Protein AF-A0A2E0GTG9-F1 (afdb_monomer_lite)

Sequence (121 aa):
MEILWDYGPLTKEGVAGKLSSLKNVRAVPSPHSLSALLSKNPQIVAVGSEKVENAVGTKASHLLYDVDREVILSKDDIVYTRSPTVMTPKQREKAQQCTCGRIRILPPESDICLTCMRKPQ

Radius of gyration: 16.37 Å; chains: 1; bounding box: 44×28×44 Å

Structure (mmCIF, N/CA/C/O backbone):
data_AF-A0A2E0GTG9-F1
#
_entry.id   AF-A0A2E0GTG9-F1
#
loop_
_atom_site.group_PDB
_atom_site.id
_atom_site.type_symbol
_atom_site.label_atom_id
_atom_site.label_alt_id
_atom_site.label_comp_id
_atom_site.label_asym_id
_atom_site.label_entity_id
_atom_site.label_seq_id
_atom_site.pdbx_PDB_ins_code
_atom_site.Cartn_x
_atom_site.Cartn_y
_atom_site.Cartn_z
_atom_site.occupancy
_atom_site.B_iso_or_equiv
_atom_site.auth_seq_id
_atom_site.auth_comp_id
_atom_site.auth_asym_id
_atom_site.auth_atom_id
_atom_site.pdbx_PDB_model_num
ATOM 1 N N . MET A 1 1 ? 3.566 4.323 1.027 1.00 84.94 1 MET A N 1
ATOM 2 C CA . MET A 1 1 ? 2.139 4.655 0.855 1.00 84.94 1 MET A CA 1
ATOM 3 C C . MET A 1 1 ? 1.977 5.978 0.143 1.00 84.94 1 MET A C 1
ATOM 5 O O . MET A 1 1 ? 1.589 5.939 -1.009 1.00 84.94 1 MET A O 1
ATOM 9 N N . GLU A 1 2 ? 2.344 7.106 0.756 1.00 87.00 2 GLU A N 1
ATOM 10 C CA . GLU A 1 2 ? 2.139 8.442 0.160 1.00 87.00 2 GLU A CA 1
ATOM 11 C C . GLU A 1 2 ? 2.756 8.596 -1.236 1.00 87.00 2 GLU A C 1
ATOM 13 O O . GLU A 1 2 ? 2.076 9.041 -2.145 1.00 87.00 2 GLU A O 1
ATOM 18 N N . ILE A 1 3 ? 3.979 8.097 -1.453 1.00 91.75 3 ILE A N 1
ATOM 19 C CA . ILE A 1 3 ? 4.615 8.129 -2.783 1.00 91.75 3 ILE A CA 1
ATOM 20 C C . ILE A 1 3 ? 3.765 7.439 -3.855 1.00 91.75 3 ILE A C 1
ATOM 22 O O . ILE A 1 3 ? 3.550 8.006 -4.917 1.00 91.75 3 ILE A O 1
ATOM 26 N N . LEU A 1 4 ? 3.276 6.228 -3.591 1.00 94.38 4 LEU A N 1
ATOM 27 C CA . LEU A 1 4 ? 2.445 5.508 -4.562 1.00 94.38 4 LEU A CA 1
ATOM 28 C C . LEU A 1 4 ? 1.076 6.176 -4.716 1.00 94.38 4 LEU A C 1
ATOM 30 O O . LEU A 1 4 ? 0.526 6.226 -5.808 1.00 94.38 4 LEU A O 1
ATOM 34 N N . TRP A 1 5 ? 0.547 6.758 -3.637 1.00 94.25 5 TRP A N 1
ATOM 35 C CA . TRP A 1 5 ? -0.693 7.518 -3.705 1.00 94.25 5 TRP A CA 1
ATOM 36 C C . TRP A 1 5 ? -0.575 8.727 -4.642 1.00 94.25 5 TRP A C 1
ATOM 38 O O . TRP A 1 5 ? -1.426 8.887 -5.516 1.00 94.25 5 TRP A O 1
ATOM 48 N N . ASP A 1 6 ? 0.470 9.541 -4.464 1.00 93.38 6 ASP A N 1
ATOM 49 C CA . ASP A 1 6 ? 0.655 10.819 -5.157 1.00 93.38 6 ASP A CA 1
ATOM 50 C C . ASP A 1 6 ? 1.211 10.657 -6.586 1.00 93.38 6 ASP A C 1
ATOM 52 O O . ASP A 1 6 ? 0.876 11.452 -7.460 1.00 93.38 6 ASP A O 1
ATOM 56 N N . TYR A 1 7 ? 2.048 9.642 -6.840 1.00 94.25 7 TYR A N 1
ATOM 57 C CA . TYR A 1 7 ? 2.719 9.444 -8.136 1.00 94.25 7 TYR A CA 1
ATOM 58 C C . TYR A 1 7 ? 2.203 8.243 -8.941 1.00 94.25 7 TYR A C 1
ATOM 60 O O . TYR A 1 7 ? 2.610 8.074 -10.089 1.00 94.25 7 TYR A O 1
ATOM 68 N N . GLY A 1 8 ? 1.314 7.430 -8.368 1.00 94.94 8 GLY A N 1
ATOM 69 C CA . GLY A 1 8 ? 0.757 6.246 -9.017 1.00 94.94 8 GLY A CA 1
ATOM 70 C C . GLY A 1 8 ? 1.702 5.035 -9.023 1.00 94.94 8 GLY A C 1
ATOM 71 O O . GLY A 1 8 ? 2.633 4.964 -8.209 1.00 94.94 8 GLY A O 1
ATOM 72 N N . PRO A 1 9 ? 1.457 4.070 -9.931 1.00 96.69 9 PRO A N 1
ATOM 73 C CA . PRO A 1 9 ? 2.227 2.837 -10.025 1.00 96.69 9 PRO A CA 1
ATOM 74 C C . PRO A 1 9 ? 3.713 3.074 -10.294 1.00 96.69 9 PRO A C 1
ATOM 76 O O . PRO A 1 9 ? 4.081 3.779 -11.233 1.00 96.69 9 PRO A O 1
ATOM 79 N N . LEU A 1 10 ? 4.581 2.437 -9.508 1.00 95.50 10 LEU A N 1
ATOM 80 C CA . LEU A 1 10 ? 6.033 2.541 -9.652 1.00 95.50 10 LEU A CA 1
ATOM 81 C C . LEU A 1 10 ? 6.718 1.192 -9.435 1.00 95.50 10 LEU A C 1
ATOM 83 O O . LEU A 1 10 ? 6.287 0.369 -8.626 1.00 95.50 10 LEU A O 1
ATOM 87 N N . THR A 1 11 ? 7.850 0.988 -10.106 1.00 94.50 11 THR A N 1
ATOM 88 C CA . THR A 1 11 ? 8.779 -0.096 -9.766 1.00 94.50 11 THR A CA 1
ATOM 89 C C . THR A 1 11 ? 9.445 0.171 -8.416 1.00 94.50 11 THR A C 1
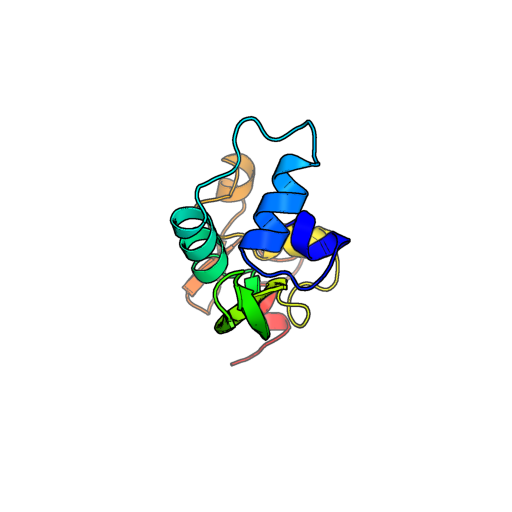ATOM 91 O O . THR A 1 11 ? 9.448 1.300 -7.915 1.00 94.50 11 THR A O 1
ATOM 94 N N . LYS A 1 12 ? 10.065 -0.850 -7.811 1.00 91.75 12 LYS A N 1
ATOM 95 C CA . LYS A 1 12 ? 10.846 -0.659 -6.574 1.00 91.75 12 LYS A CA 1
ATOM 96 C C . LYS A 1 12 ? 11.957 0.387 -6.768 1.00 91.75 12 LYS A C 1
ATOM 98 O O . LYS A 1 12 ? 12.173 1.212 -5.886 1.00 91.75 12 LYS A O 1
ATOM 103 N N . GLU A 1 13 ? 12.609 0.418 -7.930 1.00 91.06 13 GLU A N 1
ATOM 104 C CA . GLU A 1 13 ? 13.601 1.438 -8.281 1.00 91.06 13 GLU A CA 1
ATOM 105 C C . GLU A 1 13 ? 12.966 2.827 -8.401 1.00 91.06 13 GLU A C 1
ATOM 107 O O . GLU A 1 13 ? 13.509 3.794 -7.869 1.00 91.06 13 GLU A O 1
ATOM 112 N N . GLY A 1 14 ? 11.789 2.930 -9.028 1.00 91.75 14 GLY A N 1
ATOM 113 C CA . GLY A 1 14 ? 11.033 4.180 -9.118 1.00 91.75 14 GLY A CA 1
ATOM 114 C C . GLY A 1 14 ? 10.658 4.736 -7.743 1.00 91.75 14 GLY A C 1
ATOM 115 O O . GLY A 1 14 ? 10.866 5.921 -7.471 1.00 91.75 14 GLY A O 1
ATOM 116 N N . VAL A 1 15 ? 10.187 3.876 -6.834 1.00 92.88 15 VAL A N 1
ATOM 117 C CA . VAL A 1 15 ? 9.902 4.252 -5.440 1.00 92.88 15 VAL A CA 1
ATOM 118 C C . VAL A 1 15 ? 11.172 4.720 -4.729 1.00 92.88 15 VAL A C 1
ATOM 120 O O . VAL A 1 15 ? 11.140 5.750 -4.056 1.00 92.88 15 VAL A O 1
ATOM 123 N N . ALA A 1 16 ? 12.294 4.012 -4.893 1.00 91.25 16 ALA A N 1
ATOM 124 C CA . ALA A 1 16 ? 13.577 4.414 -4.317 1.00 91.25 16 ALA A CA 1
ATOM 125 C C . ALA A 1 16 ? 14.029 5.788 -4.839 1.00 91.25 16 ALA A C 1
ATOM 127 O O . ALA A 1 16 ? 14.408 6.650 -4.049 1.00 91.25 16 ALA A O 1
ATOM 128 N N . GLY A 1 17 ? 13.917 6.031 -6.148 1.00 90.62 17 GLY A N 1
ATOM 129 C CA . GLY A 1 17 ? 14.238 7.318 -6.766 1.00 90.62 17 GLY A CA 1
ATOM 130 C C . GLY A 1 17 ? 13.384 8.465 -6.219 1.00 90.62 17 GLY A C 1
ATOM 131 O O . GLY A 1 17 ? 13.913 9.523 -5.874 1.00 90.62 17 GLY A O 1
ATOM 132 N N . LYS A 1 18 ? 12.071 8.246 -6.057 1.00 91.88 18 LYS A N 1
ATOM 133 C CA . LYS A 1 18 ? 11.174 9.238 -5.443 1.00 91.88 18 LYS A CA 1
ATOM 134 C C . LYS A 1 18 ? 11.504 9.477 -3.971 1.00 91.88 18 LYS A C 1
ATOM 136 O O . LYS A 1 18 ? 11.580 10.636 -3.571 1.00 91.88 18 LYS A O 1
ATOM 141 N N . LEU A 1 19 ? 11.775 8.428 -3.189 1.00 88.69 19 LEU A N 1
ATOM 142 C CA . LEU A 1 19 ? 12.222 8.561 -1.796 1.00 88.69 19 LEU A CA 1
ATOM 143 C C . LEU A 1 19 ? 13.500 9.403 -1.692 1.00 88.69 19 LEU A C 1
ATOM 145 O O . LEU A 1 19 ? 13.549 10.298 -0.857 1.00 88.69 19 LEU A O 1
ATOM 149 N N . SER A 1 20 ? 14.489 9.168 -2.559 1.00 86.75 20 SER A N 1
ATOM 150 C CA . SER A 1 20 ? 15.741 9.941 -2.592 1.00 86.75 20 SER A CA 1
ATOM 151 C C . SER A 1 20 ? 15.515 11.412 -2.943 1.00 86.75 20 SER A C 1
ATOM 153 O O . SER A 1 20 ? 16.222 12.282 -2.442 1.00 86.75 20 SER A O 1
ATOM 155 N N . SER A 1 21 ? 14.537 11.703 -3.808 1.00 86.44 21 SER A N 1
ATOM 156 C CA . SER A 1 21 ? 14.206 13.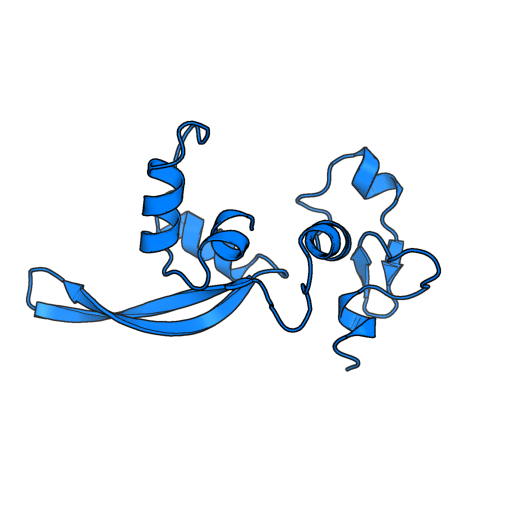079 -4.198 1.00 86.44 21 SER A CA 1
ATOM 157 C C . SER A 1 21 ? 13.504 13.872 -3.088 1.00 86.44 21 SER A C 1
ATOM 159 O O . SER A 1 21 ? 13.566 15.103 -3.065 1.00 86.44 21 SER A O 1
ATOM 161 N N . LEU A 1 22 ? 12.858 13.181 -2.145 1.00 83.62 22 LEU A N 1
ATOM 162 C CA . LEU A 1 22 ? 12.202 13.795 -1.000 1.00 83.62 22 LEU A CA 1
ATOM 163 C C . LEU A 1 22 ? 13.233 14.031 0.110 1.00 83.62 22 LEU A C 1
ATOM 165 O O . LEU A 1 22 ? 13.716 13.097 0.743 1.00 83.62 22 LEU A O 1
ATOM 169 N N . LYS A 1 23 ? 13.513 15.302 0.417 1.00 67.06 23 LYS A N 1
ATOM 170 C CA . LYS A 1 23 ? 14.501 15.727 1.436 1.00 67.06 23 LYS A CA 1
ATOM 171 C C . LYS A 1 23 ? 14.207 15.259 2.875 1.00 67.06 23 LYS A C 1
ATOM 173 O O . LYS A 1 23 ? 15.001 15.516 3.772 1.00 67.06 23 LYS A O 1
ATOM 178 N N . ASN A 1 24 ? 13.088 14.572 3.098 1.00 70.62 24 ASN A N 1
ATOM 179 C CA . ASN A 1 24 ? 12.607 14.162 4.417 1.00 70.62 24 ASN A CA 1
ATOM 180 C C . ASN A 1 24 ? 12.935 12.694 4.754 1.00 70.62 24 ASN A C 1
ATOM 182 O O . ASN A 1 24 ? 12.574 12.220 5.830 1.00 70.62 24 ASN A O 1
ATOM 186 N N . VAL A 1 25 ? 13.598 11.955 3.856 1.00 72.62 25 VAL A N 1
ATOM 187 C CA . VAL A 1 25 ? 13.955 10.545 4.075 1.00 72.62 25 VAL A CA 1
ATOM 188 C C . VAL A 1 25 ? 15.426 10.439 4.470 1.00 72.62 25 VAL A C 1
ATOM 190 O O . VAL A 1 25 ? 16.316 10.739 3.682 1.00 72.62 25 VAL A O 1
ATOM 193 N N . ARG A 1 26 ? 15.693 9.983 5.701 1.00 72.25 26 ARG A N 1
ATOM 194 C CA . ARG A 1 26 ? 17.057 9.893 6.258 1.00 72.25 26 ARG A CA 1
ATOM 195 C C . ARG A 1 26 ? 17.951 8.888 5.520 1.00 72.25 26 ARG A C 1
ATOM 197 O O . ARG A 1 26 ? 19.154 9.097 5.434 1.00 72.25 26 ARG A O 1
ATOM 204 N N . ALA A 1 27 ? 17.370 7.796 5.028 1.00 78.00 27 ALA A N 1
ATOM 205 C CA . ALA A 1 27 ? 18.052 6.798 4.213 1.00 78.00 27 ALA A CA 1
ATOM 206 C C . ALA A 1 27 ? 17.032 6.041 3.357 1.00 78.00 27 ALA A C 1
ATOM 208 O O . ALA A 1 27 ? 15.988 5.617 3.858 1.00 78.00 27 ALA A O 1
ATOM 209 N N . VAL A 1 28 ? 17.345 5.854 2.077 1.00 82.81 28 VAL A N 1
ATOM 210 C CA . VAL A 1 28 ? 16.528 5.031 1.182 1.00 82.81 28 VAL A CA 1
ATOM 211 C C . VAL A 1 28 ? 16.909 3.559 1.373 1.00 82.81 28 VAL A C 1
ATOM 213 O O . VAL A 1 28 ? 18.097 3.237 1.318 1.00 82.81 28 VAL A O 1
ATOM 216 N N . PRO A 1 29 ? 15.943 2.653 1.625 1.00 83.44 29 PRO A N 1
ATOM 217 C CA . PRO A 1 29 ? 16.230 1.229 1.766 1.00 83.44 29 PRO A CA 1
ATOM 218 C C . PRO A 1 29 ? 16.874 0.640 0.508 1.00 83.44 29 PRO A C 1
ATOM 220 O O . PRO A 1 29 ? 16.626 1.104 -0.605 1.00 83.44 29 PRO A O 1
ATOM 223 N N . SER A 1 30 ? 17.639 -0.443 0.673 1.00 86.44 30 SER A N 1
ATOM 224 C CA . SER A 1 30 ? 18.163 -1.188 -0.475 1.00 86.44 30 SER A CA 1
ATOM 225 C C . SER A 1 30 ? 17.017 -1.713 -1.359 1.00 86.44 30 SER A C 1
ATOM 227 O O . SER A 1 30 ? 15.921 -1.979 -0.847 1.00 86.44 30 SER A O 1
ATOM 229 N N . PRO A 1 31 ? 17.245 -1.940 -2.666 1.00 82.88 31 PRO A N 1
ATOM 230 C CA . PRO A 1 31 ? 16.206 -2.447 -3.565 1.00 82.88 31 PRO A CA 1
ATOM 231 C C . PRO A 1 31 ? 15.568 -3.758 -3.085 1.00 82.88 31 PRO A C 1
ATOM 233 O O . PRO A 1 31 ? 14.366 -3.963 -3.246 1.00 82.88 31 PRO A O 1
ATOM 236 N N . HIS A 1 32 ? 16.355 -4.642 -2.463 1.00 85.06 32 HIS A N 1
ATOM 237 C CA . HIS A 1 32 ? 15.853 -5.900 -1.913 1.00 85.06 32 HIS A CA 1
ATOM 238 C C . HIS A 1 32 ? 14.905 -5.665 -0.728 1.00 85.06 32 HIS A C 1
ATOM 240 O O . HIS A 1 32 ? 13.782 -6.176 -0.723 1.00 85.06 32 HIS A O 1
ATOM 246 N N . SER A 1 33 ? 15.311 -4.827 0.231 1.00 87.19 33 SER A N 1
ATOM 247 C CA . SER A 1 33 ? 14.475 -4.463 1.377 1.00 87.19 33 SER A CA 1
ATOM 248 C C . SER A 1 33 ? 13.203 -3.744 0.942 1.00 87.19 33 SER A C 1
ATOM 250 O O . SER A 1 33 ? 12.125 -4.031 1.456 1.00 87.19 33 SER A O 1
ATOM 252 N N . LEU A 1 34 ? 13.306 -2.843 -0.036 1.00 89.62 34 LEU A N 1
ATOM 253 C CA . LEU A 1 34 ? 12.158 -2.110 -0.547 1.00 89.62 34 LEU A CA 1
ATOM 254 C C . LEU A 1 34 ? 11.160 -3.043 -1.237 1.00 89.62 34 LEU A C 1
ATOM 256 O O . LEU A 1 34 ? 9.968 -2.944 -0.971 1.00 89.62 34 LEU A O 1
ATOM 260 N N . SER A 1 35 ? 11.635 -4.004 -2.037 1.00 88.38 35 SER A N 1
ATOM 261 C CA . SER A 1 35 ? 10.768 -5.032 -2.624 1.00 88.38 35 SER A CA 1
ATOM 262 C C . SER A 1 35 ? 10.010 -5.804 -1.544 1.00 88.38 35 SER A C 1
ATOM 264 O O . SER A 1 35 ? 8.800 -5.964 -1.646 1.00 88.38 35 SER A O 1
ATOM 266 N N . ALA A 1 36 ? 10.695 -6.237 -0.480 1.00 89.56 36 ALA A N 1
ATOM 267 C CA . ALA A 1 36 ? 10.054 -6.957 0.616 1.00 89.56 36 ALA A CA 1
ATOM 268 C C . ALA A 1 36 ? 9.013 -6.097 1.354 1.00 89.56 36 ALA A C 1
ATOM 270 O O . ALA A 1 36 ? 7.945 -6.598 1.702 1.00 89.56 36 ALA A O 1
ATOM 271 N N . LEU A 1 37 ? 9.304 -4.812 1.579 1.00 89.69 37 LEU A N 1
ATOM 272 C CA . LEU A 1 37 ? 8.378 -3.872 2.214 1.00 89.69 37 LEU A CA 1
ATOM 273 C C . LEU A 1 37 ? 7.141 -3.614 1.351 1.00 89.69 37 LEU A C 1
ATOM 275 O O . LEU A 1 37 ? 6.036 -3.592 1.885 1.00 89.69 37 LEU A O 1
ATOM 279 N N . LEU A 1 38 ? 7.317 -3.436 0.040 1.00 92.50 38 LEU A N 1
ATOM 280 C CA . LEU A 1 38 ? 6.219 -3.213 -0.899 1.00 92.50 38 LEU A CA 1
ATOM 281 C C . LEU A 1 38 ? 5.326 -4.455 -1.001 1.00 92.50 38 LEU A C 1
ATOM 283 O O . LEU A 1 38 ? 4.122 -4.344 -0.804 1.00 92.50 38 LEU A O 1
ATOM 287 N N . SER A 1 39 ? 5.905 -5.642 -1.208 1.00 90.19 39 SER A N 1
ATOM 288 C CA . SER A 1 39 ? 5.143 -6.889 -1.367 1.00 90.19 39 SER A CA 1
ATOM 289 C C . SER A 1 39 ? 4.416 -7.347 -0.099 1.00 90.19 39 SER A C 1
ATOM 291 O O . SER A 1 39 ? 3.401 -8.029 -0.193 1.00 90.19 39 SER A O 1
ATOM 293 N N . LYS A 1 40 ? 4.932 -7.022 1.093 1.00 88.81 40 LYS A N 1
ATOM 294 C CA . LYS A 1 40 ? 4.312 -7.414 2.372 1.00 88.81 40 LYS A CA 1
ATOM 295 C C . LYS A 1 40 ? 3.330 -6.377 2.913 1.00 88.81 40 LYS A C 1
ATOM 297 O O . LYS A 1 40 ? 2.685 -6.634 3.930 1.00 88.81 40 LYS A O 1
ATOM 302 N N . ASN A 1 41 ? 3.233 -5.202 2.292 1.00 91.25 41 ASN A N 1
ATOM 303 C CA . ASN A 1 41 ? 2.313 -4.173 2.745 1.00 91.25 41 ASN A CA 1
ATOM 304 C C . ASN A 1 41 ? 0.901 -4.473 2.212 1.00 91.25 41 ASN A C 1
ATOM 306 O O . ASN A 1 41 ? 0.693 -4.400 1.007 1.00 91.25 41 ASN A O 1
ATOM 310 N N . PRO A 1 42 ? -0.095 -4.743 3.078 1.00 89.06 42 PRO A N 1
ATOM 311 C CA . PRO A 1 42 ? -1.444 -5.112 2.643 1.00 89.06 42 PRO A CA 1
ATOM 312 C C . PRO A 1 42 ? -2.221 -3.972 1.967 1.00 89.06 42 PRO A C 1
ATOM 314 O O . PRO A 1 42 ? -3.347 -4.185 1.531 1.00 89.06 42 PRO A O 1
ATOM 317 N N . GLN A 1 43 ? -1.667 -2.759 1.948 1.00 93.81 43 GLN A N 1
ATOM 318 C CA . GLN A 1 43 ? -2.234 -1.593 1.276 1.00 93.81 43 GLN A CA 1
ATOM 319 C C . GLN A 1 43 ? -1.661 -1.397 -0.139 1.00 93.81 43 GLN A C 1
ATOM 321 O O . GLN A 1 43 ? -2.085 -0.477 -0.836 1.00 93.81 43 GLN A O 1
ATOM 326 N N . ILE A 1 44 ? -0.674 -2.207 -0.535 1.00 95.44 44 ILE A N 1
ATOM 327 C CA . ILE A 1 44 ? 0.040 -2.127 -1.812 1.00 95.44 44 ILE A CA 1
ATOM 328 C C . ILE A 1 44 ? -0.200 -3.426 -2.583 1.00 95.44 44 ILE A C 1
ATOM 330 O O . ILE A 1 44 ? -0.128 -4.515 -2.017 1.00 95.44 44 ILE A O 1
ATOM 334 N N . VAL A 1 45 ? -0.457 -3.312 -3.882 1.00 95.38 45 VAL A N 1
ATOM 335 C CA . VAL A 1 45 ? -0.674 -4.437 -4.797 1.00 95.38 45 VAL A CA 1
ATOM 336 C C . VAL A 1 45 ? 0.241 -4.320 -6.012 1.00 95.38 45 VAL A C 1
ATOM 338 O O . VAL A 1 45 ? 0.651 -3.224 -6.397 1.00 95.38 45 VAL A O 1
ATOM 341 N N . ALA A 1 46 ? 0.582 -5.460 -6.614 1.00 95.19 46 ALA A N 1
ATOM 342 C CA . ALA A 1 46 ? 1.252 -5.477 -7.907 1.00 95.19 46 ALA A CA 1
ATOM 343 C C . ALA A 1 46 ? 0.200 -5.279 -9.006 1.00 95.19 46 ALA A C 1
ATOM 345 O O . ALA A 1 46 ? -0.696 -6.106 -9.153 1.00 95.19 46 ALA A O 1
ATOM 346 N N . VAL A 1 47 ? 0.307 -4.187 -9.761 1.00 96.06 47 VAL A N 1
ATOM 347 C CA . VAL A 1 47 ? -0.655 -3.818 -10.817 1.00 96.06 47 VAL A CA 1
ATOM 348 C C . VAL A 1 47 ? -0.161 -4.160 -12.222 1.00 96.06 47 VAL A C 1
ATOM 350 O O . VAL A 1 47 ? -0.886 -4.003 -13.198 1.00 96.06 47 VAL A O 1
ATOM 353 N N . GLY A 1 48 ? 1.079 -4.635 -12.343 1.00 94.75 48 GLY A N 1
ATOM 354 C CA . GLY A 1 48 ? 1.652 -5.043 -13.617 1.00 94.75 48 GLY A CA 1
ATOM 355 C C . GLY A 1 48 ? 3.158 -5.238 -13.540 1.00 94.75 48 GLY A C 1
ATOM 356 O O . GLY A 1 48 ? 3.737 -5.390 -12.461 1.00 94.75 48 GLY A O 1
ATOM 357 N N . SER A 1 49 ? 3.798 -5.209 -14.704 1.00 93.94 49 SER A N 1
ATOM 358 C CA . SER A 1 49 ? 5.251 -5.268 -14.820 1.00 93.94 49 SER A CA 1
ATOM 359 C C . SER A 1 49 ? 5.754 -4.424 -15.983 1.00 93.94 49 SER A C 1
ATOM 361 O O . SER A 1 49 ? 5.138 -4.412 -17.046 1.00 93.94 49 SER A O 1
ATOM 363 N N . GLU A 1 50 ? 6.906 -3.796 -15.804 1.00 92.06 50 GLU A N 1
ATOM 364 C CA . GLU A 1 50 ? 7.626 -3.042 -16.822 1.00 92.06 50 GLU A CA 1
ATOM 365 C C . GLU A 1 50 ? 8.898 -3.798 -17.228 1.00 92.06 50 GLU A C 1
ATOM 367 O O . GLU A 1 50 ? 9.616 -4.331 -16.379 1.00 92.06 50 GLU A O 1
ATOM 372 N N . LYS A 1 51 ? 9.189 -3.864 -18.532 1.00 89.31 51 LYS A N 1
ATOM 373 C CA . LYS A 1 51 ? 10.448 -4.435 -19.025 1.00 89.31 51 LYS A CA 1
ATOM 374 C C . LYS A 1 51 ? 11.526 -3.363 -18.983 1.00 89.31 51 LYS A C 1
ATOM 376 O O . LYS A 1 51 ? 11.458 -2.397 -19.734 1.00 89.31 51 LYS A O 1
ATOM 381 N N . VAL A 1 52 ? 12.533 -3.576 -18.152 1.00 82.19 52 VAL A N 1
ATOM 382 C CA . VAL A 1 52 ? 13.691 -2.698 -18.026 1.00 82.19 52 VAL A CA 1
ATOM 383 C C . VAL A 1 52 ? 14.862 -3.354 -18.740 1.00 82.19 52 VAL A C 1
ATOM 385 O O . VAL A 1 52 ? 15.236 -4.488 -18.435 1.00 82.19 52 VAL A O 1
ATOM 388 N N . GLU A 1 53 ? 15.423 -2.657 -19.718 1.00 80.50 53 GLU A N 1
ATOM 389 C CA . GLU A 1 53 ? 16.653 -3.072 -20.383 1.00 80.50 53 GLU A CA 1
ATOM 390 C C . GLU A 1 53 ? 17.834 -2.463 -19.632 1.00 80.50 53 GLU A C 1
ATOM 392 O O . GLU A 1 53 ? 17.912 -1.248 -19.447 1.00 80.50 53 GLU A O 1
ATOM 397 N N . ASN A 1 54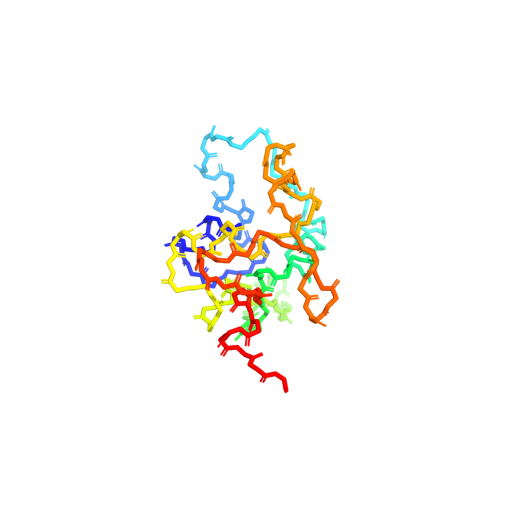 ? 18.724 -3.310 -19.124 1.00 74.12 54 ASN A N 1
ATOM 398 C CA . ASN A 1 54 ? 19.939 -2.829 -18.483 1.00 74.12 54 ASN A CA 1
ATOM 399 C C . ASN A 1 54 ? 21.003 -2.476 -19.539 1.00 74.12 54 ASN A C 1
ATOM 401 O O . ASN A 1 54 ? 20.892 -2.842 -20.706 1.00 74.12 54 ASN A O 1
ATOM 405 N N . ALA A 1 55 ? 22.063 -1.776 -19.125 1.00 72.69 55 ALA A N 1
ATOM 406 C CA . ALA A 1 55 ? 23.119 -1.288 -20.024 1.00 72.69 55 ALA A CA 1
ATOM 407 C C . ALA A 1 55 ? 23.858 -2.392 -20.817 1.00 72.69 55 ALA A C 1
ATOM 409 O O . ALA A 1 55 ? 24.624 -2.086 -21.723 1.00 72.69 55 ALA A O 1
ATOM 410 N N . VAL A 1 56 ? 23.633 -3.665 -20.475 1.00 78.31 56 VAL A N 1
ATOM 411 C CA . VAL A 1 56 ? 24.232 -4.848 -21.113 1.00 78.31 56 VAL A CA 1
ATOM 412 C C . VAL A 1 56 ? 23.253 -5.540 -22.083 1.00 78.31 56 VAL A C 1
ATOM 414 O O . VAL A 1 56 ? 23.552 -6.615 -22.592 1.00 78.31 56 VAL A O 1
ATOM 417 N N . GLY A 1 57 ? 22.078 -4.945 -22.336 1.00 76.69 57 GLY A N 1
ATOM 418 C CA . GLY A 1 57 ? 21.055 -5.456 -23.260 1.00 76.69 57 GLY A CA 1
ATOM 419 C C . GLY A 1 57 ? 20.145 -6.548 -22.682 1.00 76.69 57 GLY A C 1
ATOM 420 O O . GLY A 1 57 ? 19.296 -7.099 -23.387 1.00 76.69 57 GLY A O 1
ATOM 421 N N . THR A 1 58 ? 20.279 -6.885 -21.397 1.00 77.19 58 THR A N 1
ATOM 422 C CA . THR A 1 58 ? 19.414 -7.867 -20.737 1.00 77.19 58 THR A CA 1
ATOM 423 C C . THR A 1 58 ? 18.102 -7.210 -20.324 1.00 77.19 58 THR A C 1
ATOM 425 O O . THR A 1 58 ? 18.067 -6.258 -19.541 1.00 77.19 58 THR A O 1
ATOM 428 N N . LYS A 1 59 ? 16.996 -7.769 -20.817 1.00 81.25 59 LYS A N 1
ATOM 429 C CA . LYS A 1 59 ? 15.639 -7.342 -20.465 1.00 81.25 59 LYS A CA 1
ATOM 430 C C . LYS A 1 59 ? 15.186 -8.061 -19.199 1.00 81.25 59 LYS A C 1
ATOM 432 O O . LYS A 1 59 ? 14.991 -9.274 -19.212 1.00 81.25 59 LYS A O 1
ATOM 437 N N . ALA A 1 60 ? 14.995 -7.313 -18.120 1.00 84.56 60 ALA A N 1
ATOM 438 C CA . ALA A 1 60 ? 14.417 -7.802 -16.875 1.00 84.56 60 ALA A CA 1
ATOM 439 C C . ALA A 1 60 ? 12.979 -7.290 -16.726 1.00 84.56 60 ALA A C 1
ATOM 441 O O . ALA A 1 60 ? 12.681 -6.149 -17.063 1.00 84.56 60 ALA A O 1
ATOM 442 N N . SER A 1 61 ? 12.074 -8.128 -16.217 1.00 89.12 61 SER A N 1
ATOM 443 C CA . SER A 1 61 ? 10.706 -7.707 -15.893 1.00 89.12 61 SER A CA 1
ATOM 444 C C . SER A 1 61 ? 10.643 -7.242 -14.441 1.00 89.12 61 SER A C 1
ATOM 446 O O . SER A 1 61 ? 10.947 -8.013 -13.529 1.00 89.12 61 SER A O 1
ATOM 448 N N . HIS A 1 62 ? 10.291 -5.979 -14.217 1.00 91.62 62 HIS A N 1
ATOM 449 C CA . HIS A 1 62 ? 10.173 -5.371 -12.896 1.00 91.62 62 HIS A CA 1
ATOM 450 C C . HIS A 1 62 ? 8.699 -5.173 -12.556 1.00 91.62 62 HIS A C 1
ATOM 452 O O . HIS A 1 62 ? 7.949 -4.605 -13.342 1.00 91.62 62 HIS A O 1
ATOM 458 N N . LEU A 1 63 ? 8.274 -5.623 -11.375 1.00 94.00 63 LEU A N 1
ATOM 459 C CA . LEU A 1 63 ? 6.898 -5.427 -10.916 1.00 94.00 63 LEU A CA 1
ATOM 460 C C . LEU A 1 63 ? 6.602 -3.942 -10.677 1.00 94.00 63 LEU A C 1
ATOM 462 O O . LEU A 1 63 ? 7.414 -3.233 -10.076 1.00 94.00 63 LEU A O 1
ATOM 466 N N . LEU A 1 64 ? 5.416 -3.515 -11.107 1.00 95.81 64 LEU A N 1
ATOM 467 C CA . LEU A 1 64 ? 4.824 -2.219 -10.797 1.00 95.81 64 LEU A CA 1
ATOM 468 C C . LEU A 1 64 ? 3.931 -2.367 -9.569 1.00 95.81 64 LEU A C 1
ATOM 470 O O . LEU A 1 64 ? 3.012 -3.186 -9.555 1.00 95.81 64 LEU A O 1
ATOM 474 N N . TYR A 1 65 ? 4.202 -1.561 -8.552 1.00 96.56 65 TYR A N 1
ATOM 475 C CA . TYR A 1 65 ? 3.455 -1.517 -7.305 1.00 96.56 65 TYR A CA 1
ATOM 476 C C . TYR A 1 65 ? 2.619 -0.245 -7.258 1.00 96.56 65 TYR A C 1
ATOM 478 O O . TYR A 1 65 ? 3.139 0.830 -7.542 1.00 96.56 65 TYR A O 1
ATOM 486 N N . ASP A 1 66 ? 1.363 -0.352 -6.840 1.00 97.06 66 ASP A N 1
ATOM 487 C CA . ASP A 1 66 ? 0.515 0.797 -6.514 1.00 97.06 66 ASP A CA 1
ATOM 488 C C . ASP A 1 66 ? -0.250 0.525 -5.215 1.00 97.06 66 ASP A C 1
ATOM 490 O O . ASP A 1 66 ? -0.279 -0.594 -4.700 1.00 97.06 66 ASP A O 1
ATOM 494 N N . VAL A 1 67 ? -0.855 1.566 -4.661 1.00 96.25 67 VAL A N 1
ATOM 495 C CA . VAL A 1 67 ? -1.877 1.436 -3.628 1.00 96.25 67 VAL A CA 1
ATOM 496 C C . VAL A 1 67 ? -3.047 0.613 -4.176 1.00 96.25 67 VAL A C 1
ATOM 498 O O . VAL A 1 67 ? -3.402 0.755 -5.342 1.00 96.25 67 VAL A O 1
ATOM 501 N N . ASP A 1 68 ? -3.674 -0.225 -3.348 1.00 95.56 68 ASP A N 1
ATOM 502 C CA . ASP A 1 68 ? -4.914 -0.917 -3.725 1.00 95.56 68 ASP A CA 1
ATOM 503 C C . ASP A 1 68 ? -6.053 0.103 -3.920 1.00 95.56 68 ASP A C 1
ATOM 505 O O . ASP A 1 68 ? -6.773 0.440 -2.977 1.00 95.56 68 ASP A O 1
ATOM 509 N N . ARG A 1 69 ? -6.185 0.625 -5.146 1.00 94.69 69 ARG A N 1
ATOM 510 C CA . ARG A 1 69 ? -7.154 1.667 -5.529 1.00 94.69 69 ARG A CA 1
ATOM 511 C C . ARG A 1 69 ? -8.605 1.194 -5.485 1.00 94.69 69 ARG A C 1
ATOM 513 O O . ARG A 1 69 ? -9.502 2.022 -5.522 1.00 94.69 69 ARG A O 1
ATOM 520 N N . GLU A 1 70 ? -8.854 -0.105 -5.380 1.00 94.06 70 GLU A N 1
ATOM 521 C CA . GLU A 1 70 ? -10.208 -0.632 -5.183 1.00 94.06 70 GLU A CA 1
ATOM 522 C C . GLU A 1 70 ? -10.630 -0.521 -3.708 1.00 94.06 70 GLU A C 1
ATOM 524 O O . GLU A 1 70 ? -11.813 -0.441 -3.383 1.00 94.06 70 GLU A O 1
ATOM 529 N N . VAL A 1 71 ? -9.654 -0.501 -2.792 1.00 94.62 71 VAL A N 1
ATOM 530 C CA . VAL A 1 71 ? -9.881 -0.443 -1.342 1.00 94.62 71 VAL A CA 1
ATOM 531 C C . VAL A 1 71 ? -9.575 0.925 -0.754 1.00 94.62 71 VAL A C 1
ATOM 533 O O . VAL A 1 71 ? -10.178 1.267 0.255 1.00 94.62 71 VAL A O 1
ATOM 536 N N . ILE A 1 72 ? -8.659 1.704 -1.318 1.00 95.44 72 ILE A N 1
ATOM 537 C CA . ILE A 1 72 ? -8.231 3.010 -0.802 1.00 95.44 72 ILE A CA 1
ATOM 538 C C . ILE A 1 72 ? -8.608 4.052 -1.858 1.00 95.44 72 ILE A C 1
ATOM 540 O O . ILE A 1 72 ? -7.946 4.172 -2.885 1.00 95.44 72 ILE A O 1
ATOM 544 N N . LEU A 1 73 ? -9.696 4.779 -1.604 1.00 95.19 73 LEU A N 1
ATOM 545 C CA . LEU A 1 73 ? -10.306 5.753 -2.516 1.00 95.19 73 LEU A CA 1
ATOM 546 C C . LEU A 1 73 ? -9.970 7.196 -2.121 1.00 95.19 73 LEU A C 1
ATOM 548 O O . LEU A 1 73 ? -9.991 8.092 -2.960 1.00 95.19 73 LEU A O 1
ATOM 552 N N . SER A 1 74 ? -9.601 7.420 -0.861 1.00 94.56 74 SER A N 1
ATOM 553 C CA . SER A 1 74 ? -9.119 8.698 -0.340 1.00 94.56 74 SER A CA 1
ATOM 554 C C . SER A 1 74 ? -7.849 8.521 0.502 1.00 94.56 74 SER A C 1
ATOM 556 O O . SER A 1 74 ? -7.493 7.413 0.909 1.00 94.56 74 SER A O 1
ATOM 558 N N . LYS A 1 75 ? -7.158 9.627 0.815 1.00 91.50 75 LYS A N 1
ATOM 559 C CA . LYS A 1 75 ? -6.018 9.593 1.752 1.00 91.50 75 LYS A CA 1
ATOM 560 C C . LYS A 1 75 ? -6.437 9.139 3.155 1.00 91.50 75 LYS A C 1
ATOM 562 O O . LYS A 1 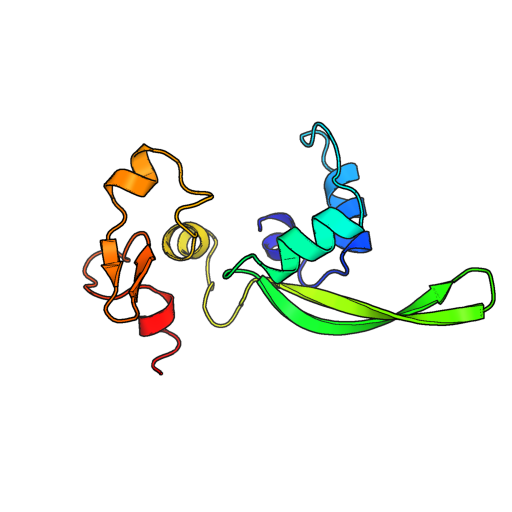75 ? -5.645 8.482 3.830 1.00 91.50 75 LYS A O 1
ATOM 567 N N . ASP A 1 76 ? -7.668 9.422 3.570 1.00 92.06 76 ASP A N 1
ATOM 568 C CA . ASP A 1 76 ? -8.176 9.036 4.891 1.00 92.06 76 ASP A CA 1
ATOM 569 C C . ASP A 1 76 ? -8.334 7.513 5.016 1.00 92.06 76 ASP A C 1
ATOM 571 O O . ASP A 1 76 ? -8.022 6.930 6.059 1.00 92.06 76 ASP A O 1
ATOM 575 N N . ASP A 1 77 ? -8.676 6.836 3.914 1.00 94.69 77 ASP A N 1
ATOM 576 C CA . ASP A 1 77 ? -8.781 5.373 3.847 1.00 94.69 77 ASP A CA 1
ATOM 577 C C . ASP A 1 77 ? -7.471 4.649 4.189 1.00 94.69 77 ASP A C 1
ATOM 579 O O . ASP A 1 77 ? -7.477 3.498 4.646 1.00 94.69 77 ASP A O 1
ATOM 583 N N . ILE A 1 78 ? -6.325 5.319 4.015 1.00 93.31 78 ILE A N 1
ATOM 584 C CA . ILE A 1 78 ? -5.011 4.772 4.368 1.00 93.31 78 ILE A CA 1
ATOM 585 C C . ILE A 1 78 ? -4.971 4.432 5.860 1.00 93.31 78 ILE A C 1
ATOM 587 O O . ILE A 1 78 ? -4.363 3.432 6.239 1.00 93.31 78 ILE A O 1
ATOM 591 N N . VAL A 1 79 ? -5.616 5.219 6.725 1.00 93.56 79 VAL A N 1
ATOM 592 C CA . VAL A 1 79 ? -5.611 4.971 8.174 1.00 93.56 79 VAL A CA 1
ATOM 593 C C . VAL A 1 79 ? -6.394 3.704 8.519 1.00 93.56 79 VAL A C 1
ATOM 595 O O . VAL A 1 79 ? -5.908 2.885 9.302 1.00 93.56 79 VAL A O 1
ATOM 598 N N . TYR A 1 80 ? -7.547 3.492 7.885 1.00 94.88 80 TYR A N 1
ATOM 599 C CA . TYR A 1 80 ? -8.420 2.334 8.124 1.00 94.88 80 TYR A CA 1
ATOM 600 C C . TYR A 1 80 ? -7.884 1.022 7.527 1.00 94.88 80 TYR A C 1
ATOM 602 O O . TYR A 1 80 ? -8.395 -0.064 7.805 1.00 94.88 80 TYR A O 1
ATOM 610 N N . THR A 1 81 ? -6.838 1.094 6.701 1.00 93.69 81 THR A N 1
ATOM 611 C CA . THR A 1 81 ? -6.256 -0.065 6.005 1.00 93.69 81 THR A CA 1
ATOM 612 C C . THR A 1 81 ? -4.858 -0.448 6.496 1.00 93.69 81 THR A C 1
ATOM 614 O O . THR A 1 81 ? -4.342 -1.493 6.094 1.00 93.69 81 THR A O 1
ATOM 617 N N . ARG A 1 82 ? -4.262 0.336 7.409 1.00 92.12 82 ARG A N 1
ATOM 618 C CA . ARG A 1 82 ? -2.957 0.044 8.030 1.00 92.12 82 ARG A CA 1
ATOM 619 C C . ARG A 1 82 ? -2.962 -1.279 8.793 1.00 92.12 82 ARG A C 1
ATOM 621 O O . ARG A 1 82 ? -3.936 -1.627 9.458 1.00 92.12 82 ARG A O 1
ATOM 628 N N . SER A 1 83 ? -1.837 -1.991 8.746 1.00 90.88 83 SER A N 1
ATOM 629 C CA . SER A 1 83 ? -1.580 -3.142 9.615 1.00 90.88 83 SER A CA 1
ATOM 630 C C . SER A 1 83 ? -1.120 -2.697 11.010 1.00 90.88 83 SER A C 1
ATOM 632 O O . SER A 1 83 ? -0.498 -1.638 11.135 1.00 90.88 83 SER A O 1
ATOM 634 N N . PRO A 1 84 ? -1.314 -3.522 12.058 1.00 91.25 84 PRO A N 1
ATOM 635 C CA . PRO A 1 84 ? -0.896 -3.189 13.425 1.00 91.25 84 PRO A CA 1
ATOM 636 C C . PRO A 1 84 ? 0.592 -2.841 13.569 1.00 91.25 84 PRO A C 1
ATOM 638 O O . PRO A 1 84 ? 0.967 -2.077 14.451 1.00 91.25 84 PRO A O 1
ATOM 641 N N . THR A 1 85 ? 1.440 -3.381 12.690 1.00 88.19 85 THR A N 1
ATOM 642 C CA . THR A 1 85 ? 2.895 -3.167 12.683 1.00 88.19 85 THR A CA 1
ATOM 643 C C . THR A 1 85 ? 3.320 -1.739 12.346 1.00 88.19 85 THR A C 1
ATOM 645 O O . THR A 1 85 ? 4.431 -1.352 12.691 1.00 88.19 85 THR A O 1
ATOM 648 N N . VAL A 1 86 ? 2.465 -0.959 11.679 1.00 88.38 86 VAL A N 1
ATOM 649 C CA . VAL A 1 86 ? 2.757 0.426 11.261 1.00 88.38 86 VAL A CA 1
ATOM 650 C C . VAL A 1 86 ? 1.840 1.451 11.934 1.00 88.38 86 VAL A C 1
ATOM 652 O O . VAL A 1 86 ? 1.841 2.629 11.576 1.00 88.38 86 VAL A O 1
ATOM 655 N N . MET A 1 87 ? 1.028 1.006 12.893 1.00 92.00 87 MET A N 1
ATOM 656 C CA . MET A 1 87 ? 0.167 1.878 13.684 1.00 92.00 87 MET A CA 1
ATOM 657 C C . MET A 1 87 ? 0.961 2.570 14.789 1.00 92.00 87 MET A C 1
ATOM 659 O O . MET A 1 87 ? 1.828 1.971 15.425 1.00 92.00 87 MET A O 1
ATOM 663 N N . THR A 1 88 ? 0.615 3.823 15.074 1.00 92.56 88 THR A N 1
ATOM 664 C CA . THR A 1 88 ? 1.051 4.472 16.318 1.00 92.56 88 THR A CA 1
ATOM 665 C C . THR A 1 88 ? 0.356 3.828 17.528 1.00 92.56 88 THR A C 1
ATOM 667 O O . THR A 1 88 ? -0.705 3.220 17.362 1.00 92.56 88 THR A O 1
ATOM 670 N N . PRO A 1 89 ? 0.872 3.985 18.763 1.00 94.38 89 PRO A N 1
ATOM 671 C CA . PRO A 1 89 ? 0.204 3.464 19.961 1.00 94.38 89 PRO A CA 1
ATOM 672 C C . PRO A 1 89 ? -1.268 3.898 20.073 1.00 94.38 89 PRO A C 1
ATOM 674 O O . PRO A 1 89 ? -2.148 3.054 20.208 1.00 94.38 89 PRO A O 1
ATOM 677 N N . LYS A 1 90 ? -1.555 5.188 19.843 1.00 94.19 90 LYS A N 1
ATOM 678 C CA . LYS A 1 90 ? -2.926 5.739 19.830 1.00 94.19 90 LYS A CA 1
ATOM 679 C C . LYS A 1 90 ? -3.821 5.133 18.745 1.00 94.19 90 LYS A C 1
ATOM 681 O O . LYS A 1 90 ? -5.031 5.047 18.912 1.00 94.19 90 LYS A O 1
ATOM 686 N N . GLN A 1 91 ? -3.249 4.770 17.596 1.00 93.94 91 GLN A N 1
ATOM 687 C CA . GLN A 1 91 ? -3.984 4.080 16.534 1.00 93.94 91 GLN A CA 1
ATOM 688 C C . GLN A 1 91 ? -4.283 2.634 16.927 1.00 93.94 91 GLN A C 1
ATOM 690 O O . GLN A 1 91 ? -5.382 2.148 16.683 1.00 93.94 91 GLN A O 1
ATOM 695 N N . ARG A 1 92 ? -3.320 1.967 17.568 1.00 94.38 92 ARG A N 1
ATOM 696 C CA . ARG A 1 92 ? -3.445 0.579 18.009 1.00 94.38 92 ARG A CA 1
ATOM 697 C C . ARG A 1 92 ? -4.493 0.405 19.107 1.00 94.38 92 ARG A C 1
ATOM 699 O O . ARG A 1 92 ? -5.225 -0.570 19.059 1.00 94.38 92 ARG A O 1
ATOM 706 N N . GLU A 1 93 ? -4.614 1.360 20.028 1.00 95.44 93 GLU A N 1
ATOM 707 C CA . GLU A 1 93 ? -5.678 1.391 21.050 1.00 95.44 93 GLU A CA 1
ATOM 708 C C . GLU A 1 93 ? -7.088 1.449 20.443 1.00 95.44 93 GLU A C 1
ATOM 710 O O . GLU A 1 93 ? -8.034 0.921 21.016 1.00 95.44 93 GLU A O 1
ATOM 715 N N . LYS A 1 94 ? -7.230 2.072 19.267 1.00 95.12 94 LYS A N 1
ATOM 716 C CA . LYS A 1 94 ? -8.501 2.173 18.533 1.00 95.12 94 LYS A CA 1
ATOM 717 C C . LYS A 1 94 ? -8.739 1.011 17.569 1.00 95.12 94 LYS A C 1
ATOM 719 O O . LYS A 1 94 ? -9.807 0.934 16.964 1.00 95.12 94 LYS A O 1
ATOM 724 N N . ALA A 1 95 ? -7.739 0.160 17.352 1.00 95.62 95 ALA A N 1
ATOM 725 C CA . ALA A 1 95 ? -7.834 -0.930 16.400 1.00 95.62 95 ALA A CA 1
ATOM 726 C C . ALA A 1 95 ? -8.617 -2.100 17.001 1.00 95.62 95 ALA A C 1
ATOM 728 O O . ALA A 1 95 ? -8.395 -2.495 18.142 1.00 95.62 95 ALA A O 1
ATOM 729 N N . GLN A 1 96 ? -9.507 -2.678 16.205 1.00 96.06 96 GLN A N 1
ATOM 730 C CA . GLN A 1 96 ? -10.347 -3.806 16.583 1.00 96.06 96 GLN A CA 1
ATOM 731 C C . GLN A 1 96 ? -10.167 -4.941 15.573 1.00 96.06 96 GLN A C 1
ATOM 733 O O . GLN A 1 96 ? -9.737 -4.726 14.434 1.00 96.06 96 GLN A O 1
ATOM 738 N N . GLN A 1 97 ? -10.454 -6.170 15.996 1.00 96.31 97 GLN A N 1
ATOM 739 C CA . GLN A 1 97 ? -10.432 -7.319 15.101 1.00 96.31 97 GLN A CA 1
ATOM 740 C C . GLN A 1 97 ? -11.725 -7.351 14.283 1.00 96.31 97 GLN A C 1
ATOM 742 O O . GLN A 1 97 ? -12.811 -7.482 14.833 1.00 96.31 97 GLN A O 1
ATOM 747 N N . CYS A 1 98 ? -11.604 -7.237 12.963 1.00 95.81 98 CYS A N 1
ATOM 748 C CA . CYS A 1 98 ? -12.720 -7.444 12.046 1.00 95.81 98 CYS A CA 1
ATOM 749 C C . CYS A 1 98 ? -13.083 -8.933 11.969 1.00 95.81 98 CYS A C 1
ATOM 751 O O . CYS A 1 98 ? -12.230 -9.797 12.171 1.00 95.81 98 CYS A O 1
ATOM 753 N N . THR A 1 99 ? -14.301 -9.234 11.525 1.00 93.88 99 THR A N 1
ATOM 754 C CA . THR A 1 99 ? -14.766 -10.587 11.162 1.00 93.88 99 THR A CA 1
ATOM 755 C C . THR A 1 99 ? -13.843 -11.350 10.200 1.00 93.88 99 THR A C 1
ATOM 757 O O . THR A 1 99 ? -13.737 -12.567 10.300 1.00 93.88 99 THR A O 1
ATOM 760 N N . CYS A 1 100 ? -13.090 -10.668 9.326 1.00 93.12 100 CYS A N 1
ATOM 761 C CA . CYS A 1 100 ? -12.074 -11.303 8.471 1.00 93.12 100 CYS A CA 1
ATOM 762 C C . CYS A 1 100 ? -10.768 -11.671 9.205 1.00 93.12 100 CYS A C 1
ATOM 764 O O . CYS A 1 100 ? -9.762 -11.994 8.573 1.00 93.12 100 CYS A O 1
ATOM 766 N N . GLY A 1 101 ? -10.733 -11.531 10.532 1.00 93.50 101 GLY A N 1
ATOM 767 C CA . GLY A 1 101 ? -9.590 -11.822 11.393 1.00 93.50 101 GLY A CA 1
ATOM 768 C C . GLY A 1 101 ? -8.514 -10.733 11.429 1.00 93.50 101 GLY A C 1
ATOM 769 O O . GLY A 1 101 ? -7.625 -10.789 12.278 1.00 93.50 101 GLY A O 1
ATOM 770 N N . ARG A 1 102 ? -8.574 -9.722 10.551 1.00 93.81 102 ARG A N 1
ATOM 771 C 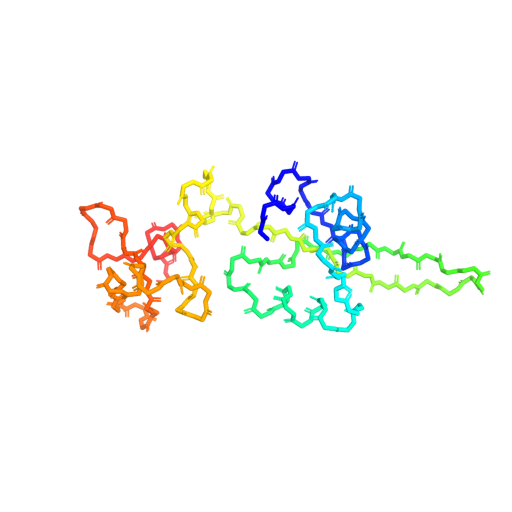CA . ARG A 1 102 ? -7.581 -8.635 10.495 1.00 93.81 102 ARG A CA 1
ATOM 772 C C . ARG A 1 102 ? -7.851 -7.590 11.576 1.00 93.81 102 ARG A C 1
ATOM 774 O O . ARG A 1 102 ? -8.968 -7.098 11.700 1.00 93.81 102 ARG A O 1
ATOM 781 N N . ILE A 1 103 ? -6.800 -7.191 12.291 1.00 95.31 103 ILE A N 1
ATOM 782 C CA . ILE A 1 103 ? -6.853 -6.099 13.272 1.00 95.31 103 ILE A CA 1
ATOM 783 C C . ILE A 1 103 ? -6.590 -4.774 12.560 1.00 95.31 103 ILE A C 1
ATOM 785 O O . ILE A 1 103 ? -5.512 -4.586 11.988 1.00 95.31 103 ILE A O 1
ATOM 789 N N . ARG A 1 104 ? -7.573 -3.869 12.577 1.00 95.38 104 ARG A N 1
ATOM 790 C CA . ARG A 1 104 ? -7.515 -2.551 11.926 1.00 95.38 104 ARG A CA 1
ATOM 791 C C . ARG A 1 104 ? -8.338 -1.525 12.698 1.00 95.38 104 ARG A C 1
ATOM 793 O O . ARG A 1 104 ? -9.176 -1.889 13.512 1.00 95.38 104 ARG A O 1
ATOM 800 N N . ILE A 1 105 ? -8.130 -0.242 12.422 1.00 96.44 105 ILE A N 1
ATOM 801 C CA . ILE A 1 105 ? -9.107 0.773 12.830 1.00 96.44 105 ILE A CA 1
ATOM 802 C C . ILE A 1 105 ? -10.325 0.601 11.924 1.00 96.44 105 ILE A C 1
ATOM 804 O O . ILE A 1 105 ? -10.187 0.651 10.699 1.00 96.44 105 ILE A O 1
ATOM 808 N N . LEU A 1 106 ? -11.490 0.358 12.519 1.00 96.06 106 LEU A N 1
ATOM 809 C CA . LEU A 1 106 ? -12.739 0.251 11.772 1.00 96.06 106 LEU A CA 1
ATOM 810 C C . LEU A 1 106 ? -13.207 1.656 11.349 1.00 96.06 106 LEU A C 1
ATOM 812 O O . LEU A 1 106 ? -12.986 2.614 12.101 1.00 96.06 106 LEU A O 1
ATOM 816 N N . PRO A 1 107 ? -13.804 1.812 10.155 1.00 94.75 107 PRO A N 1
ATOM 817 C CA . PRO A 1 107 ? -14.453 3.060 9.771 1.00 94.75 107 PRO A CA 1
ATOM 818 C C . PRO A 1 107 ? -15.535 3.465 10.788 1.00 94.75 107 PRO A C 1
ATOM 820 O O . PRO A 1 107 ? -16.104 2.587 11.442 1.00 94.75 107 PRO A O 1
ATOM 823 N N . PRO A 1 108 ? -15.828 4.770 10.944 1.00 93.38 108 PRO A N 1
ATOM 824 C CA . PRO A 1 108 ? -16.903 5.230 11.819 1.00 93.38 108 PRO A CA 1
ATOM 825 C C . PRO A 1 108 ? -18.219 4.520 11.496 1.00 93.38 108 PRO A C 1
ATOM 827 O O . PRO A 1 108 ?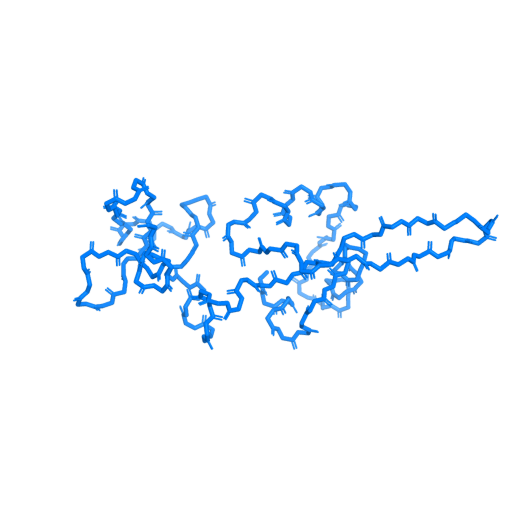 -18.518 4.298 10.326 1.00 93.38 108 PRO A O 1
ATOM 830 N N . GLU A 1 109 ? -18.978 4.170 12.536 1.00 91.25 109 GLU A N 1
ATOM 831 C CA . GLU A 1 109 ? -20.302 3.534 12.415 1.00 91.25 109 GLU A CA 1
ATOM 832 C C . GLU A 1 109 ? -20.302 2.162 11.710 1.00 91.25 109 GLU A C 1
ATOM 834 O O . GLU A 1 109 ? -21.359 1.643 11.367 1.00 91.25 109 GLU A O 1
ATOM 839 N N . SER A 1 110 ? -19.129 1.546 11.533 1.00 93.56 110 SER A N 1
ATOM 840 C CA . SER A 1 110 ? -18.978 0.212 10.950 1.00 93.56 110 SER A CA 1
ATOM 841 C C . SER A 1 110 ? -18.475 -0.795 11.983 1.00 93.56 110 SER A C 1
ATOM 843 O O . SER A 1 110 ? -17.606 -0.496 12.805 1.00 93.56 110 SER A O 1
ATOM 845 N N . ASP A 1 111 ? -18.976 -2.021 11.893 1.00 94.06 111 ASP A N 1
ATOM 846 C CA . ASP A 1 111 ? -18.525 -3.200 12.638 1.00 94.06 111 ASP A CA 1
ATOM 847 C C . ASP A 1 111 ? -17.498 -4.043 11.854 1.00 94.06 111 ASP A C 1
ATOM 849 O O . ASP A 1 111 ? -16.898 -4.983 12.383 1.00 94.06 111 ASP A O 1
ATOM 853 N N . ILE A 1 112 ? -17.239 -3.678 10.596 1.00 96.06 112 ILE A N 1
ATOM 854 C CA . ILE A 1 112 ? -16.307 -4.365 9.702 1.00 96.06 112 ILE A CA 1
ATOM 855 C C . ILE A 1 112 ? -15.255 -3.415 9.125 1.00 96.06 112 ILE A C 1
ATOM 857 O O . ILE A 1 112 ? -15.445 -2.205 8.990 1.00 96.06 112 ILE A O 1
ATOM 861 N N . CYS A 1 113 ? -14.089 -3.964 8.779 1.00 95.69 113 CYS A N 1
ATOM 862 C CA . CYS A 1 113 ? -12.992 -3.172 8.237 1.00 95.69 113 CYS A CA 1
ATOM 863 C C . CYS A 1 113 ? -13.291 -2.691 6.815 1.00 95.69 113 CYS A C 1
ATOM 865 O O . CYS A 1 113 ? -13.996 -3.354 6.052 1.00 95.69 113 CYS A O 1
ATOM 867 N N . LEU A 1 114 ? -12.640 -1.593 6.421 1.00 95.75 114 LEU A N 1
ATOM 868 C CA . LEU A 1 114 ? -12.840 -0.968 5.112 1.00 95.75 114 LEU A CA 1
ATOM 869 C C . LEU A 1 114 ? -12.646 -1.937 3.933 1.00 95.75 114 LEU A C 1
ATOM 871 O O . LEU A 1 114 ? -13.356 -1.857 2.936 1.00 95.75 114 LEU A O 1
ATOM 875 N N . THR A 1 115 ? -11.710 -2.886 4.047 1.00 94.56 115 THR A N 1
ATOM 876 C CA . THR A 1 115 ? -11.518 -3.897 2.998 1.00 94.56 115 THR A CA 1
ATOM 877 C C . THR A 1 115 ? -12.712 -4.831 2.876 1.00 94.56 115 THR A C 1
ATOM 879 O O . THR A 1 115 ? -13.098 -5.110 1.754 1.00 94.56 115 THR A O 1
ATOM 882 N N . CYS A 1 116 ? -13.318 -5.284 3.977 1.00 94.50 116 CYS A N 1
ATOM 883 C CA . CYS A 1 116 ? -14.514 -6.130 3.905 1.00 94.50 116 CYS A CA 1
ATOM 884 C C . CYS A 1 116 ? -15.715 -5.370 3.342 1.00 94.50 116 CYS A C 1
ATOM 886 O O . CYS A 1 116 ? -16.498 -5.950 2.604 1.00 94.50 116 CYS A O 1
ATOM 888 N N . MET A 1 117 ? -15.833 -4.075 3.654 1.00 93.81 117 MET A N 1
ATOM 889 C CA . MET A 1 117 ? -16.902 -3.232 3.109 1.00 93.81 117 MET A CA 1
ATOM 890 C C . MET A 1 117 ? -16.814 -3.099 1.584 1.00 93.81 117 MET A C 1
ATOM 892 O O . MET A 1 117 ? -17.838 -3.044 0.914 1.00 93.81 117 MET A O 1
ATOM 896 N N . ARG A 1 118 ? -15.594 -3.014 1.035 1.00 93.81 118 ARG A N 1
ATOM 897 C CA . ARG A 1 118 ? -15.363 -2.742 -0.398 1.00 93.81 118 ARG A CA 1
ATOM 898 C C . ARG A 1 118 ? -15.094 -3.993 -1.233 1.00 93.81 118 ARG A C 1
ATOM 900 O O . ARG A 1 118 ? -15.400 -4.009 -2.417 1.00 93.81 118 ARG A O 1
ATOM 907 N N . LYS A 1 119 ? -14.525 -5.031 -0.622 1.00 88.06 119 LYS A N 1
ATOM 908 C CA . LYS A 1 119 ? -14.239 -6.341 -1.218 1.00 88.06 119 LYS A CA 1
ATOM 909 C C . LYS A 1 119 ? -14.820 -7.434 -0.316 1.00 88.06 119 LYS A C 1
ATOM 911 O O . LYS A 1 119 ? -14.051 -8.099 0.390 1.00 88.06 119 LYS A O 1
ATOM 916 N N . PRO A 1 120 ? -16.156 -7.575 -0.268 1.00 71.19 120 PRO A N 1
ATOM 917 C CA . PRO A 1 120 ? -16.773 -8.714 0.396 1.00 71.19 120 PRO A CA 1
ATOM 918 C C . PRO A 1 120 ? -16.259 -9.996 -0.273 1.00 71.19 120 PRO A C 1
ATOM 920 O O . PRO A 1 120 ? -16.231 -10.082 -1.501 1.00 71.19 120 PRO A O 1
ATOM 923 N N . GLN A 1 121 ? -15.743 -10.919 0.542 1.00 61.44 121 GLN A N 1
ATOM 924 C CA . GLN A 1 121 ? -15.259 -12.227 0.089 1.00 61.44 121 GLN A CA 1
ATOM 925 C C . GLN A 1 121 ? -16.422 -13.184 -0.135 1.00 61.44 121 GLN A C 1
ATOM 927 O O . GLN A 1 121 ? -17.387 -13.103 0.658 1.00 61.44 121 GLN A O 1
#

pLDDT: mean 90.19, std 7.03, range [61.44, 97.06]

Foldseek 3Di:
DVCLVVVNWDFLVRVQVVLVVDPPRPDRDDSVVSVVVQVPWQQKDFPAWDFDQDPVRDTDTTTIMHGPCLQDVDPVSCQLRGAPVPDDPVQQVQWDQAPVRGTGRDPPPDNHGSCCVRPPD

Secondary structure (DSSP, 8-state):
-HHHHHH-SEEHHHHHHHHHHSTT-S-PPPHHHHHHHHHH-TTEEEEEEEEEEPTTS-EEEEEEEEE-TTT--STTHHHHH--GGG--HHHHHTEEE-TTS-EEEPPTT-SS-HHHHHS--